Protein AF-T0NCM9-F1 (afdb_monomer_lite)

Foldseek 3Di:
DAKEKEKDKDFDPVAADDQQPDRGTDIKIKIKIAAAAPPDDDPDFDAPLVVQPPPSVVVLVVVVVVVDDSVVRRPHTQSYHYPHHHHDDPDDAAEAEAEDDFQDAQCNVVVVCVVVNVVRHIYMTIGPFQRHCWDQDPVRDIGGHGPVQPPPVDPVSVVVVVVVVVVVVVVVVD

Sequence (174 aa):
MRIGRMVKVLSDSNRKEVVSNSEEKRKIIISVFYPVDDNWNIDRQAFYIDLYNPQEQRFIDEWKNSGVDEGYIRSIETNIYTDAPMKKGNYSYPVVIYSPGFTCDRDSSIFTIKKLVEEGYIVITLGHIYETEFTVMPSGEIVEMSNELRDFNSPNMWRNLISIRKQDIIFFNG

Radius of gyration: 16.91 Å; chains: 1; bounding box: 48×31×44 Å

Secondary structure (DSSP, 8-state):
--EEEEEEEEEEEEEE--SS--SSEEEEEEEEEEEBPTT----S--BGGGGGTT-HHHHHHHHHHTT--HHHHHH-B--EEETPPBPPSS----EEEE-PPTB--TTTTHHHHHHHHHTT-EEEEEE-TTSBSEEE-TTS-EEEPPGGG--TT-HHHHHHHHHHHHHHHHGGG-

pLDDT: mean 93.12, std 6.04, range [54.81, 98.31]

Structure (mmCIF, N/CA/C/O backbone):
data_AF-T0NCM9-F1
#
_entry.id   AF-T0NCM9-F1
#
loop_
_atom_site.group_PDB
_atom_site.id
_atom_site.type_symbol
_atom_site.label_atom_id
_atom_site.label_alt_id
_atom_site.label_comp_id
_atom_site.label_asym_id
_atom_site.label_entity_id
_atom_site.label_seq_id
_atom_site.pdbx_PDB_ins_code
_atom_site.Cartn_x
_atom_site.Cartn_y
_atom_site.Cartn_z
_atom_site.occupancy
_atom_site.B_iso_or_equiv
_atom_site.auth_seq_id
_atom_site.auth_comp_id
_atom_site.auth_asym_id
_atom_site.auth_atom_id
_atom_site.pdbx_PDB_model_num
ATOM 1 N N . MET A 1 1 ? -13.641 -7.494 12.016 1.00 84.62 1 MET A N 1
ATOM 2 C CA . MET A 1 1 ? -13.527 -6.103 12.511 1.00 84.62 1 MET A CA 1
ATOM 3 C C . MET A 1 1 ? -13.379 -5.150 11.325 1.00 84.62 1 MET A C 1
ATOM 5 O O . MET A 1 1 ? -12.936 -5.608 10.276 1.00 84.62 1 MET A O 1
ATOM 9 N N . ARG A 1 2 ? -13.760 -3.869 11.448 1.00 94.00 2 ARG A N 1
ATOM 10 C CA . ARG A 1 2 ? -13.440 -2.841 10.437 1.00 94.00 2 ARG A CA 1
ATOM 11 C C . ARG A 1 2 ? -12.070 -2.248 10.746 1.00 94.00 2 ARG A C 1
ATOM 13 O O . ARG A 1 2 ? -11.788 -1.941 11.903 1.00 94.00 2 ARG A O 1
ATOM 20 N N . ILE A 1 3 ? -11.237 -2.097 9.724 1.00 96.81 3 ILE A N 1
ATOM 21 C CA . ILE A 1 3 ? -9.886 -1.546 9.856 1.00 96.81 3 ILE A CA 1
ATOM 22 C C . ILE A 1 3 ? -9.783 -0.279 9.021 1.00 96.81 3 ILE A C 1
ATOM 24 O O . ILE A 1 3 ? -10.272 -0.229 7.896 1.00 96.81 3 ILE A O 1
ATOM 28 N N . GLY A 1 4 ? -9.164 0.745 9.593 1.00 97.56 4 GLY A N 1
ATOM 29 C CA . GLY A 1 4 ? -8.857 1.989 8.918 1.00 97.56 4 GLY A CA 1
ATOM 30 C C . GLY A 1 4 ? -7.470 1.901 8.310 1.00 97.56 4 GLY A C 1
ATOM 31 O O . GLY A 1 4 ? -6.581 1.260 8.873 1.00 97.56 4 GLY A O 1
ATOM 32 N N . ARG A 1 5 ? -7.295 2.536 7.156 1.00 98.12 5 ARG A N 1
ATOM 33 C CA . ARG A 1 5 ? -6.005 2.686 6.484 1.00 98.12 5 ARG A CA 1
ATOM 34 C C . ARG A 1 5 ? -5.784 4.155 6.165 1.00 98.12 5 ARG A C 1
ATOM 36 O O . ARG A 1 5 ? -6.643 4.780 5.563 1.00 98.12 5 ARG A O 1
ATOM 43 N N . MET A 1 6 ? -4.615 4.688 6.480 1.00 97.31 6 MET A N 1
ATOM 44 C CA . MET A 1 6 ? -4.199 6.020 6.039 1.00 97.31 6 MET A CA 1
ATOM 45 C C . MET A 1 6 ? -2.908 5.900 5.245 1.00 97.31 6 MET A C 1
ATOM 47 O O . MET A 1 6 ? -1.966 5.270 5.716 1.00 97.31 6 MET A O 1
ATOM 51 N N . VAL A 1 7 ? -2.846 6.518 4.068 1.00 97.56 7 VAL A N 1
ATOM 52 C CA . VAL A 1 7 ? -1.627 6.542 3.249 1.00 97.56 7 VAL A CA 1
ATOM 53 C C . VAL A 1 7 ? -0.931 7.886 3.415 1.00 97.56 7 VAL A C 1
ATOM 55 O O . VAL A 1 7 ? -1.567 8.934 3.323 1.00 97.56 7 VAL A O 1
ATOM 58 N N . LYS A 1 8 ? 0.383 7.874 3.643 1.00 95.94 8 LYS A N 1
ATOM 59 C CA . LYS A 1 8 ? 1.203 9.092 3.686 1.00 95.94 8 LYS A CA 1
ATOM 60 C C . LYS A 1 8 ? 2.448 8.934 2.836 1.00 95.94 8 LYS A C 1
ATOM 62 O O . LYS A 1 8 ? 3.041 7.864 2.796 1.00 95.94 8 LYS A O 1
ATOM 67 N N . VAL A 1 9 ? 2.866 10.029 2.210 1.00 96.00 9 VAL A N 1
ATOM 68 C CA . VAL A 1 9 ? 4.181 10.142 1.576 1.00 96.00 9 VAL A CA 1
ATOM 69 C C . VAL A 1 9 ? 5.029 11.038 2.459 1.00 96.00 9 VAL A C 1
ATOM 71 O O . VAL A 1 9 ? 4.702 12.204 2.675 1.00 96.00 9 VAL A O 1
ATOM 74 N N . LEU A 1 10 ? 6.097 10.474 3.001 1.00 94.88 10 LEU A N 1
ATOM 75 C CA . LEU A 1 10 ? 7.081 11.179 3.804 1.00 94.88 10 LEU A CA 1
ATOM 76 C C . LEU A 1 10 ? 8.265 11.544 2.915 1.00 94.88 10 LEU A C 1
ATOM 78 O O . LEU A 1 10 ? 8.615 10.798 2.003 1.00 94.88 10 LEU A O 1
ATOM 82 N N . SER A 1 11 ? 8.869 12.699 3.171 1.00 93.50 11 SER A N 1
ATOM 83 C CA . SER A 1 11 ? 10.037 13.177 2.434 1.00 93.50 11 SER A CA 1
ATOM 84 C C . SER A 1 11 ? 11.219 13.267 3.388 1.00 93.50 11 SER A C 1
ATOM 86 O O . SER A 1 11 ? 11.176 14.026 4.358 1.00 93.50 11 SER A O 1
ATOM 88 N N . ASP A 1 12 ? 12.262 12.488 3.120 1.00 93.25 12 ASP A N 1
ATOM 89 C CA . ASP A 1 12 ? 13.527 12.565 3.838 1.00 93.25 12 ASP A CA 1
ATOM 90 C C . ASP A 1 12 ? 14.402 13.638 3.180 1.00 93.25 12 ASP A C 1
ATOM 92 O O . ASP A 1 12 ? 15.034 13.430 2.142 1.00 93.25 12 ASP A O 1
ATOM 96 N N . SER A 1 13 ? 14.424 14.827 3.784 1.00 91.12 13 SER A N 1
ATOM 97 C CA . SER A 1 13 ? 15.135 15.993 3.254 1.00 91.12 13 SER A CA 1
ATOM 98 C C . SER A 1 13 ? 16.661 15.833 3.246 1.00 91.12 13 SER A C 1
ATOM 100 O O . SER A 1 13 ? 17.342 16.542 2.491 1.00 91.12 13 SER A O 1
ATOM 102 N N . ASN A 1 14 ? 17.199 14.890 4.026 1.00 92.31 14 ASN A N 1
ATOM 103 C CA . ASN A 1 14 ? 18.633 14.646 4.163 1.00 92.31 14 ASN A CA 1
ATOM 104 C C . ASN A 1 14 ? 19.169 13.659 3.122 1.00 92.31 14 ASN A C 1
ATOM 106 O O . ASN A 1 14 ? 20.377 13.622 2.887 1.00 92.31 14 ASN A O 1
ATOM 110 N N . ARG A 1 15 ? 18.295 12.885 2.469 1.00 93.00 15 ARG A N 1
ATOM 111 C CA . ARG A 1 15 ? 18.684 11.903 1.450 1.00 93.00 15 ARG A CA 1
ATOM 112 C C . ARG A 1 15 ? 18.138 12.267 0.072 1.00 93.00 15 ARG A C 1
ATOM 114 O O . ARG A 1 15 ? 17.031 12.780 -0.076 1.00 93.00 15 ARG A O 1
ATOM 121 N N . LYS A 1 16 ? 18.941 11.999 -0.955 1.00 92.62 16 LYS A N 1
ATOM 122 C CA . LYS A 1 16 ? 18.483 12.007 -2.349 1.00 92.62 16 LYS A CA 1
ATOM 123 C C . LYS A 1 16 ? 17.837 10.667 -2.688 1.00 92.62 16 LYS A C 1
ATOM 125 O O . LYS A 1 16 ? 18.116 9.667 -2.023 1.00 92.62 16 LYS A O 1
ATOM 130 N N . GLU A 1 17 ? 17.000 10.656 -3.713 1.00 90.44 17 GLU A N 1
ATOM 131 C CA . GLU A 1 17 ? 16.590 9.414 -4.352 1.00 90.44 17 GLU A CA 1
ATOM 132 C C . GLU A 1 17 ? 17.803 8.752 -5.026 1.00 90.44 17 GLU A C 1
ATOM 134 O O . GLU A 1 17 ? 18.663 9.424 -5.590 1.00 90.44 17 GLU A O 1
ATOM 139 N N . VAL A 1 18 ? 17.911 7.432 -4.901 1.00 85.75 18 VAL A N 1
ATOM 140 C CA . VAL A 1 18 ? 19.099 6.665 -5.315 1.00 85.75 18 VAL A CA 1
ATOM 141 C C . VAL A 1 18 ? 18.769 5.529 -6.273 1.00 85.75 18 VAL A C 1
ATOM 143 O O . VAL A 1 18 ? 19.683 4.964 -6.864 1.00 85.75 18 VAL A O 1
ATOM 146 N N . VAL A 1 19 ? 17.489 5.186 -6.426 1.00 85.62 19 VAL A N 1
ATOM 147 C CA . VAL A 1 19 ? 17.035 4.126 -7.326 1.00 85.62 19 VAL A CA 1
ATOM 148 C C . VAL A 1 19 ? 16.690 4.691 -8.704 1.00 85.62 19 VAL A C 1
ATOM 150 O O . VAL A 1 19 ? 17.139 4.152 -9.707 1.00 85.62 19 VAL A O 1
ATOM 153 N N . SER A 1 20 ? 15.949 5.801 -8.780 1.00 79.69 20 SER A N 1
ATOM 154 C CA . SER A 1 20 ? 15.446 6.344 -10.055 1.00 79.69 20 SER A CA 1
ATOM 155 C C . SER A 1 20 ? 16.359 7.365 -10.748 1.00 79.69 20 SER A C 1
ATOM 157 O O . SER A 1 20 ? 15.906 8.069 -11.648 1.00 79.69 20 SER A O 1
ATOM 159 N N . ASN A 1 21 ? 17.631 7.478 -10.339 1.00 71.19 21 ASN A N 1
ATOM 160 C CA . ASN A 1 21 ? 18.587 8.483 -10.848 1.00 71.19 21 ASN A CA 1
ATOM 161 C C . ASN A 1 21 ? 18.026 9.926 -10.865 1.00 71.19 21 ASN A C 1
ATOM 163 O O . ASN A 1 21 ? 18.411 10.755 -11.689 1.00 71.19 21 ASN A O 1
ATOM 167 N N . SER A 1 22 ? 17.097 10.220 -9.954 1.00 78.56 22 SER A N 1
ATOM 168 C CA . SER A 1 22 ? 16.418 11.506 -9.835 1.00 78.56 22 SER A CA 1
ATOM 169 C C . SER A 1 22 ? 17.144 12.429 -8.853 1.00 78.56 22 SER A C 1
ATOM 171 O O . SER A 1 22 ? 17.674 11.986 -7.837 1.00 78.56 22 SER A O 1
ATOM 173 N N . GLU A 1 23 ? 17.111 13.738 -9.109 1.00 84.44 23 GLU A N 1
ATOM 174 C CA . GLU A 1 23 ? 17.592 14.760 -8.162 1.00 84.44 23 GLU A CA 1
ATOM 175 C C . GLU A 1 23 ? 16.592 15.041 -7.024 1.00 84.44 23 GLU A C 1
ATOM 177 O O . GLU A 1 23 ? 16.828 15.893 -6.161 1.00 84.44 23 GLU A O 1
ATOM 182 N N . GLU A 1 24 ? 15.462 14.332 -7.006 1.00 88.44 24 GLU A N 1
ATOM 183 C CA . GLU A 1 24 ? 14.472 14.432 -5.944 1.00 88.44 24 GLU A CA 1
ATOM 184 C C . GLU A 1 24 ? 15.001 13.964 -4.580 1.00 88.44 24 GLU A C 1
ATOM 186 O O . GLU A 1 24 ? 15.972 13.213 -4.443 1.00 88.44 24 GLU A O 1
ATOM 191 N N . LYS A 1 25 ? 14.314 14.414 -3.528 1.00 92.12 25 LYS A N 1
ATOM 192 C CA . LYS A 1 25 ? 14.495 13.884 -2.176 1.00 92.12 25 LYS A CA 1
ATOM 193 C C . LYS A 1 25 ? 13.895 12.490 -2.068 1.00 92.12 25 LYS A C 1
ATOM 195 O O . LYS A 1 25 ? 12.901 12.192 -2.729 1.00 92.12 25 LYS A O 1
ATOM 200 N N . ARG A 1 26 ? 14.476 11.661 -1.199 1.00 93.38 26 ARG A N 1
ATOM 201 C CA . ARG A 1 26 ? 13.974 10.309 -0.943 1.00 93.38 26 ARG A CA 1
ATOM 202 C C . ARG A 1 26 ? 12.550 10.397 -0.394 1.00 93.38 26 ARG A C 1
ATOM 204 O O . ARG A 1 26 ? 12.321 10.954 0.679 1.00 93.38 26 ARG A O 1
ATOM 211 N N . LYS A 1 27 ? 11.600 9.834 -1.135 1.00 93.50 27 LYS A N 1
ATOM 212 C CA . LYS A 1 27 ? 10.202 9.707 -0.717 1.00 93.50 27 LYS A CA 1
ATOM 213 C C . LYS A 1 27 ? 9.997 8.316 -0.116 1.00 93.50 27 LYS A C 1
ATOM 215 O O . LYS A 1 27 ? 10.442 7.323 -0.682 1.00 93.50 27 LYS A O 1
ATOM 220 N N . ILE A 1 28 ? 9.317 8.245 1.022 1.00 94.00 28 ILE A N 1
ATOM 221 C CA . ILE A 1 28 ? 8.919 6.995 1.674 1.00 94.00 28 ILE A CA 1
ATOM 222 C C . ILE A 1 28 ? 7.401 7.013 1.771 1.00 94.00 28 ILE A C 1
ATOM 224 O O . ILE A 1 28 ? 6.828 7.810 2.515 1.00 94.00 28 ILE A O 1
ATOM 228 N N . ILE A 1 29 ? 6.739 6.156 1.002 1.00 95.88 29 ILE A N 1
ATOM 229 C CA . ILE A 1 29 ? 5.294 5.980 1.117 1.00 95.88 29 ILE A CA 1
ATOM 230 C C . ILE A 1 29 ? 4.999 4.954 2.208 1.00 95.88 29 ILE A C 1
ATOM 232 O O . ILE A 1 29 ? 5.676 3.935 2.308 1.00 95.88 29 ILE A O 1
ATOM 236 N N . ILE A 1 30 ? 3.989 5.216 3.029 1.00 97.31 30 ILE A N 1
ATOM 237 C CA . ILE A 1 30 ? 3.530 4.296 4.067 1.00 97.31 30 ILE A CA 1
ATOM 238 C C . ILE A 1 30 ? 2.021 4.132 4.045 1.00 97.31 30 ILE A C 1
ATOM 240 O O . ILE A 1 30 ? 1.302 5.066 3.679 1.00 97.31 30 ILE A O 1
ATOM 244 N N . SER A 1 31 ? 1.551 2.983 4.524 1.00 98.00 31 SER A N 1
ATOM 245 C CA . SER A 1 31 ? 0.171 2.819 4.980 1.00 98.00 31 SER A CA 1
ATOM 246 C C . SER A 1 31 ? 0.156 2.565 6.486 1.00 98.00 31 SER A C 1
ATOM 248 O O . SER A 1 31 ? 0.882 1.714 6.991 1.00 98.00 31 SER A O 1
ATOM 250 N N . VAL A 1 32 ? -0.677 3.301 7.215 1.00 97.81 32 VAL A N 1
ATOM 251 C CA . VAL A 1 32 ? -0.932 3.097 8.644 1.00 97.81 32 VAL A CA 1
ATOM 252 C C . VAL A 1 32 ? -2.278 2.408 8.792 1.00 97.81 32 VAL A C 1
ATOM 254 O O . VAL A 1 32 ? -3.292 2.953 8.358 1.00 97.81 32 VAL A O 1
ATOM 257 N N . PHE A 1 33 ? -2.291 1.239 9.422 1.00 98.31 33 PHE A N 1
ATOM 258 C CA . PHE A 1 33 ? -3.484 0.447 9.692 1.00 98.31 33 PHE A CA 1
ATOM 259 C C . PHE A 1 33 ? -3.845 0.491 11.172 1.00 98.31 33 PHE A C 1
ATOM 261 O O . PHE A 1 33 ? -2.983 0.308 12.035 1.00 98.31 33 PHE A O 1
ATOM 268 N N . TYR A 1 34 ? -5.121 0.742 11.459 1.00 97.38 34 TYR A N 1
ATOM 269 C CA . TYR A 1 34 ? -5.601 1.034 12.809 1.00 97.38 34 TYR A CA 1
ATOM 270 C C . TYR A 1 34 ? -7.064 0.604 13.018 1.00 97.38 34 TYR A C 1
ATOM 272 O O . TYR A 1 34 ? -7.814 0.454 12.049 1.00 97.38 34 TYR A O 1
ATOM 280 N N . PRO A 1 35 ? -7.509 0.415 14.274 1.00 95.81 35 PRO A N 1
ATOM 281 C CA . PRO A 1 35 ? -8.915 0.162 14.575 1.00 95.81 35 PRO A CA 1
ATOM 282 C C . PRO A 1 35 ? -9.783 1.397 14.288 1.00 95.81 35 PRO A C 1
ATOM 284 O O . PRO A 1 35 ? -9.440 2.526 14.655 1.00 95.81 35 PRO A O 1
ATOM 287 N N . VAL A 1 36 ? -10.925 1.174 13.640 1.00 95.62 36 VAL A N 1
ATOM 288 C CA . VAL A 1 36 ? -11.906 2.218 13.291 1.00 95.62 36 VAL A CA 1
ATOM 289 C C . VAL A 1 36 ? -12.799 2.548 14.488 1.00 95.62 36 VAL A C 1
ATOM 291 O O . VAL A 1 36 ? -13.005 1.705 15.357 1.00 95.62 36 VAL A O 1
ATOM 294 N N . ASP A 1 37 ? -13.331 3.770 14.534 1.00 94.00 37 ASP A N 1
ATOM 295 C CA . ASP A 1 37 ? -14.383 4.169 15.475 1.00 94.00 37 ASP A CA 1
ATOM 296 C C . ASP A 1 37 ? -15.600 3.235 15.366 1.00 94.00 37 ASP A C 1
ATOM 298 O O . ASP A 1 37 ? -16.174 3.065 14.289 1.00 94.00 37 ASP A O 1
ATOM 302 N N . ASP A 1 38 ? -16.008 2.644 16.491 1.00 89.69 38 ASP A N 1
ATOM 303 C CA . ASP A 1 38 ? -17.117 1.685 16.552 1.00 89.69 38 ASP A CA 1
ATOM 304 C C . ASP A 1 38 ? -18.459 2.316 16.124 1.00 89.69 38 ASP A C 1
ATOM 306 O O . ASP A 1 38 ? -19.361 1.604 15.686 1.00 89.69 38 ASP A O 1
ATOM 310 N N . ASN A 1 39 ? -18.588 3.648 16.211 1.00 91.75 39 ASN A N 1
ATOM 311 C CA . ASN A 1 39 ? -19.785 4.389 15.797 1.00 91.75 39 ASN A CA 1
ATOM 312 C C . ASN A 1 39 ? -19.755 4.813 14.324 1.00 91.75 39 ASN A C 1
ATOM 314 O O . ASN A 1 39 ? -20.705 5.430 13.836 1.00 91.75 39 ASN A O 1
ATOM 318 N N . TRP A 1 40 ? -18.659 4.544 13.613 1.00 93.94 40 TRP A N 1
ATOM 319 C CA . TRP A 1 40 ? -18.567 4.885 12.205 1.00 93.94 40 TRP A CA 1
ATOM 320 C C . TRP A 1 40 ? -19.429 3.942 11.371 1.00 93.94 40 TRP A C 1
ATOM 322 O O . TRP A 1 40 ? -19.203 2.729 11.318 1.00 93.94 40 TRP A O 1
ATOM 332 N N . ASN A 1 41 ? -20.411 4.527 10.692 1.00 88.69 41 ASN A N 1
ATOM 333 C CA . ASN A 1 41 ? -21.262 3.829 9.746 1.00 88.69 41 ASN A CA 1
ATOM 334 C C . ASN A 1 41 ? -20.680 3.943 8.338 1.00 88.69 41 ASN A C 1
ATOM 336 O O . ASN A 1 41 ? -20.323 5.030 7.889 1.00 88.69 41 ASN A O 1
ATOM 340 N N . ILE A 1 42 ? -20.627 2.807 7.651 1.00 90.44 42 ILE A N 1
ATOM 341 C CA . ILE A 1 42 ? -20.262 2.698 6.244 1.00 90.44 42 ILE A CA 1
ATOM 342 C C . ILE A 1 42 ? -21.312 1.833 5.556 1.00 90.44 42 ILE A C 1
ATOM 344 O O . ILE A 1 42 ? -21.751 0.823 6.109 1.00 90.44 42 ILE A O 1
ATOM 348 N N . ASP A 1 43 ? -21.732 2.262 4.376 1.00 88.25 43 ASP A N 1
ATOM 349 C CA . ASP A 1 43 ? -22.806 1.670 3.579 1.00 88.25 43 ASP A CA 1
ATOM 350 C C . ASP A 1 43 ? -22.290 0.857 2.382 1.00 88.25 43 ASP A C 1
ATOM 352 O O . ASP A 1 43 ? -23.083 0.274 1.644 1.00 88.25 43 ASP A O 1
ATOM 356 N N . ARG A 1 44 ? -20.965 0.759 2.216 1.00 94.44 44 ARG A N 1
ATOM 357 C CA . ARG A 1 44 ? -20.323 -0.066 1.188 1.00 94.44 44 ARG A CA 1
ATOM 358 C C . ARG A 1 44 ? -19.369 -1.096 1.776 1.00 94.44 44 ARG A C 1
ATOM 360 O O . ARG A 1 44 ? -18.686 -0.831 2.763 1.00 94.44 44 ARG A O 1
ATOM 367 N N . GLN A 1 45 ? -19.267 -2.236 1.099 1.00 96.12 45 GLN A N 1
ATOM 368 C CA . GLN A 1 45 ? -18.206 -3.214 1.323 1.00 96.12 45 GLN A CA 1
ATOM 369 C C . GLN A 1 45 ? -16.875 -2.679 0.767 1.00 96.12 45 GLN A C 1
ATOM 371 O O . GLN A 1 45 ? -16.848 -2.062 -0.301 1.00 96.12 45 GLN A O 1
ATOM 376 N N . ALA A 1 46 ? -15.782 -2.909 1.499 1.00 97.25 46 ALA A N 1
ATOM 377 C CA . ALA A 1 46 ? -14.425 -2.631 1.030 1.00 97.25 46 ALA A CA 1
ATOM 378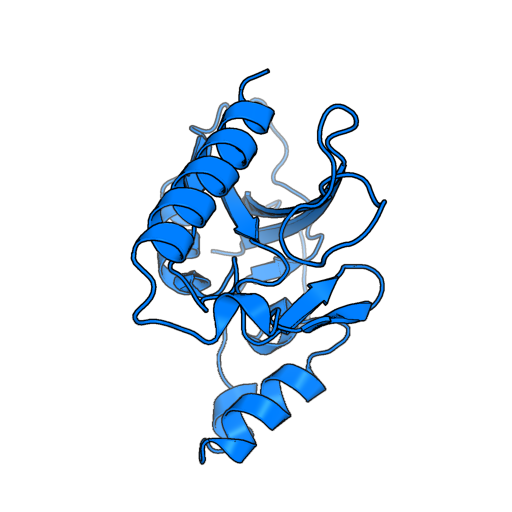 C C . ALA A 1 46 ? -13.785 -3.867 0.389 1.00 97.25 46 ALA A C 1
ATOM 380 O O . ALA A 1 46 ? -13.815 -4.968 0.964 1.00 97.25 46 ALA A O 1
ATOM 381 N N . PHE A 1 47 ? -13.156 -3.650 -0.762 1.00 98.06 47 PHE A N 1
ATOM 382 C CA . PHE A 1 47 ? -12.525 -4.681 -1.582 1.00 98.06 47 PHE A CA 1
ATOM 383 C C . PHE A 1 47 ? -11.011 -4.479 -1.673 1.00 98.06 47 PHE A C 1
ATOM 385 O O . PHE A 1 47 ? -10.484 -3.419 -1.346 1.00 98.06 47 PHE A O 1
ATOM 392 N N . TYR A 1 48 ? -10.286 -5.507 -2.105 1.00 98.06 48 TYR A N 1
ATOM 393 C CA . TYR A 1 48 ? -8.828 -5.468 -2.233 1.00 98.06 48 TYR A CA 1
ATOM 394 C C . TYR A 1 48 ? -8.377 -4.404 -3.234 1.00 98.06 48 TYR A C 1
ATOM 396 O O . TYR A 1 48 ? -7.391 -3.711 -2.997 1.00 98.06 48 TYR A O 1
ATOM 404 N N . ILE A 1 49 ? -9.140 -4.226 -4.315 1.00 98.00 49 ILE A N 1
ATOM 405 C CA . ILE A 1 49 ? -8.864 -3.211 -5.334 1.00 98.00 49 ILE A CA 1
ATOM 406 C C . ILE A 1 49 ? -8.845 -1.790 -4.750 1.00 98.00 49 ILE A C 1
ATOM 408 O O . ILE A 1 49 ? -8.039 -0.979 -5.190 1.00 98.00 49 ILE A O 1
ATOM 412 N N . ASP A 1 50 ? -9.621 -1.516 -3.693 1.00 97.38 50 ASP A N 1
ATOM 413 C CA . ASP A 1 50 ? -9.693 -0.196 -3.050 1.00 97.38 50 ASP A CA 1
ATOM 414 C C . ASP A 1 50 ? -8.342 0.239 -2.446 1.00 97.38 50 ASP A C 1
ATOM 416 O O . ASP A 1 50 ? -8.099 1.429 -2.239 1.00 97.38 50 ASP A O 1
ATOM 420 N N . LEU A 1 51 ? -7.429 -0.707 -2.175 1.00 97.12 51 LEU A N 1
ATOM 421 C CA . LEU A 1 51 ? -6.074 -0.409 -1.690 1.00 97.12 51 LEU A CA 1
ATOM 422 C C . LEU A 1 51 ? -5.246 0.383 -2.718 1.00 97.12 51 LEU A C 1
ATOM 424 O O . LEU A 1 51 ? -4.307 1.088 -2.324 1.00 97.12 51 LEU A O 1
ATOM 428 N N . TYR A 1 52 ? -5.627 0.294 -3.996 1.00 97.31 52 TYR A N 1
ATOM 429 C CA . TYR A 1 52 ? -4.965 0.899 -5.150 1.00 97.31 52 TYR A CA 1
ATOM 430 C C . TYR A 1 52 ? -5.687 2.139 -5.692 1.00 97.31 52 TYR A C 1
ATOM 432 O O . TYR A 1 52 ? -5.270 2.661 -6.722 1.00 97.31 52 TYR A O 1
ATOM 440 N N . ASN A 1 53 ? -6.725 2.648 -5.017 1.00 96.38 53 ASN A N 1
ATOM 441 C CA . ASN A 1 53 ? -7.361 3.920 -5.375 1.00 96.38 53 ASN A CA 1
ATOM 442 C C . ASN A 1 53 ? -6.322 5.063 -5.456 1.00 96.38 53 ASN A C 1
ATOM 444 O O . ASN A 1 53 ? -5.490 5.174 -4.547 1.00 96.38 53 ASN A O 1
ATOM 448 N N . PRO A 1 54 ? -6.357 5.934 -6.487 1.00 97.31 54 PRO A N 1
ATOM 449 C CA . PRO A 1 54 ? -7.373 6.055 -7.550 1.00 97.31 54 PRO A CA 1
ATOM 450 C C . PRO A 1 54 ? -7.032 5.315 -8.863 1.00 97.31 54 PRO A C 1
ATOM 452 O O . PRO A 1 54 ? -7.468 5.722 -9.938 1.00 97.31 54 PRO A O 1
ATOM 455 N N . GLN A 1 55 ? -6.181 4.287 -8.806 1.00 98.06 55 GLN A N 1
ATOM 456 C CA . GLN A 1 55 ? -5.686 3.520 -9.958 1.00 98.06 55 GLN A CA 1
ATOM 457 C C . GLN A 1 55 ? -6.072 2.035 -9.872 1.00 98.06 55 GLN A C 1
ATOM 459 O O . GLN A 1 55 ? -5.309 1.149 -10.262 1.00 98.06 55 GLN A O 1
ATOM 464 N N . GLU A 1 56 ? -7.273 1.732 -9.381 1.00 98.00 56 GLU A N 1
ATOM 465 C CA . GLU A 1 56 ? -7.773 0.362 -9.223 1.00 98.00 56 GLU A CA 1
ATOM 466 C C . GLU A 1 56 ? -7.742 -0.410 -10.543 1.00 98.00 56 GLU A C 1
ATOM 468 O O . GLU A 1 56 ? -7.409 -1.595 -10.564 1.00 98.00 56 GLU A O 1
ATOM 473 N N . GLN A 1 57 ? -8.036 0.267 -11.659 1.00 98.00 57 GLN A N 1
ATOM 474 C CA . GLN A 1 57 ? -8.028 -0.362 -12.975 1.00 98.00 57 GLN A CA 1
ATOM 475 C C . GLN A 1 57 ? -6.632 -0.855 -13.369 1.00 98.00 57 GLN A C 1
ATOM 477 O O . GLN A 1 57 ? -6.530 -1.937 -13.935 1.00 98.00 57 GLN A O 1
ATOM 482 N N . ARG A 1 58 ? -5.555 -0.147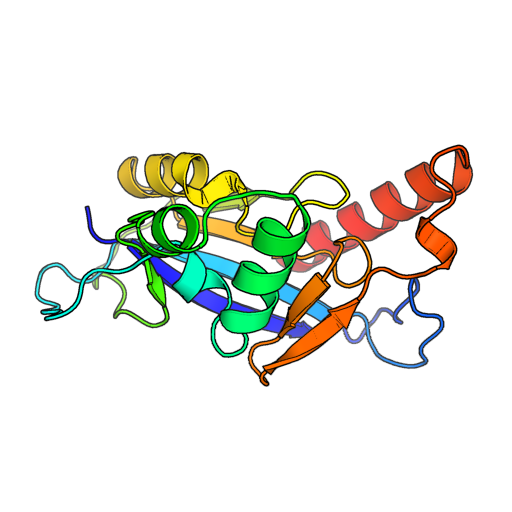 -12.990 1.00 96.94 58 ARG A N 1
ATOM 483 C CA . ARG A 1 58 ? -4.186 -0.628 -13.234 1.00 96.94 58 ARG A CA 1
ATOM 484 C C . ARG A 1 58 ? -3.924 -1.949 -12.511 1.00 96.94 58 ARG A C 1
ATOM 486 O O . ARG A 1 58 ? -3.362 -2.858 -13.110 1.00 96.94 58 ARG A O 1
ATOM 493 N N . PHE A 1 59 ? -4.349 -2.070 -11.252 1.00 96.56 59 PHE A N 1
ATOM 494 C CA . PHE A 1 59 ? -4.224 -3.323 -10.499 1.00 96.56 59 PHE A CA 1
ATOM 495 C C . PHE A 1 59 ? -5.035 -4.454 -11.139 1.00 96.56 59 PHE A C 1
ATOM 497 O O . PHE A 1 59 ? -4.549 -5.577 -11.257 1.00 96.56 59 PHE A O 1
ATOM 504 N N . ILE A 1 60 ? -6.261 -4.160 -11.574 1.00 98.06 60 ILE A N 1
ATOM 505 C CA . ILE A 1 60 ? -7.118 -5.137 -12.250 1.00 98.06 60 ILE A CA 1
ATOM 506 C C . ILE A 1 60 ? -6.470 -5.621 -13.548 1.00 98.06 60 ILE A C 1
ATOM 508 O O . ILE A 1 60 ? -6.404 -6.828 -13.777 1.00 98.06 60 ILE A O 1
ATOM 512 N N . ASP A 1 61 ? -5.964 -4.702 -14.369 1.00 97.56 61 ASP A N 1
ATOM 513 C CA . ASP A 1 61 ? -5.332 -5.024 -15.646 1.00 97.56 61 ASP A CA 1
ATOM 514 C C . ASP A 1 61 ? -4.066 -5.869 -15.452 1.00 97.56 61 ASP A C 1
ATOM 516 O O . ASP A 1 61 ? -3.869 -6.834 -16.187 1.00 97.56 61 ASP A O 1
ATOM 520 N N . GLU A 1 62 ? -3.249 -5.578 -14.434 1.00 94.88 62 GLU A N 1
ATOM 521 C CA . GLU A 1 62 ? -2.040 -6.348 -14.106 1.00 94.88 62 GLU A CA 1
ATOM 522 C C . GLU A 1 62 ? -2.347 -7.840 -13.877 1.00 94.88 62 GLU A C 1
ATOM 524 O O . GLU A 1 62 ? -1.767 -8.735 -14.503 1.00 94.88 62 GLU A O 1
ATOM 529 N N . TRP A 1 63 ? -3.326 -8.129 -13.017 1.00 95.44 63 TRP A N 1
ATOM 530 C CA . TRP A 1 63 ? -3.706 -9.506 -12.696 1.00 95.44 63 TRP A CA 1
ATOM 531 C C . TRP A 1 63 ? -4.488 -10.181 -13.820 1.00 95.44 63 TRP A C 1
ATOM 533 O O . TRP A 1 63 ? -4.304 -11.374 -14.073 1.00 95.44 63 TRP A O 1
ATOM 543 N N . LYS A 1 64 ? -5.312 -9.421 -14.544 1.00 97.62 64 LYS A N 1
ATOM 544 C CA . LYS A 1 64 ? -6.027 -9.911 -15.724 1.00 97.62 64 LYS A CA 1
ATOM 545 C C . LYS A 1 64 ? -5.067 -10.328 -16.834 1.00 97.62 64 LYS A C 1
ATOM 547 O O . LYS A 1 64 ? -5.234 -11.399 -17.414 1.00 97.62 64 LYS A O 1
ATOM 552 N N . ASN A 1 65 ? -4.028 -9.534 -17.089 1.00 96.25 65 ASN A N 1
ATOM 553 C CA . ASN A 1 65 ? -2.973 -9.866 -18.050 1.00 96.25 65 ASN A CA 1
ATOM 554 C C . ASN A 1 65 ? -2.175 -11.109 -17.624 1.00 96.25 65 ASN A C 1
ATOM 556 O O . ASN A 1 65 ? -1.671 -11.837 -18.477 1.00 96.25 65 ASN A O 1
ATOM 560 N N . SER A 1 66 ? -2.136 -11.398 -16.321 1.00 94.56 66 SER A N 1
ATOM 561 C CA . SER A 1 66 ? -1.567 -12.626 -15.751 1.00 94.56 66 SER A CA 1
ATOM 562 C C . SER A 1 66 ? -2.529 -13.829 -15.775 1.00 94.56 66 SER A C 1
ATOM 564 O O . SER A 1 66 ? -2.201 -14.893 -15.252 1.00 94.56 66 SER A O 1
ATOM 566 N N . GLY A 1 67 ? -3.712 -13.690 -16.386 1.00 97.12 67 GLY A N 1
ATOM 567 C CA . GLY A 1 67 ? -4.688 -14.769 -16.573 1.00 97.12 67 GLY A CA 1
ATOM 568 C C . GLY A 1 67 ? -5.691 -14.948 -15.431 1.00 97.12 67 GLY A C 1
ATOM 569 O O . GLY A 1 67 ? -6.408 -15.948 -15.411 1.00 97.12 67 GLY A O 1
ATOM 570 N N . VAL A 1 68 ? -5.758 -14.011 -14.480 1.00 97.75 68 VAL A N 1
ATOM 571 C CA . VAL A 1 68 ? -6.743 -14.051 -13.391 1.00 97.75 68 VAL A CA 1
ATOM 572 C C . VAL A 1 68 ? -8.081 -13.479 -13.868 1.00 97.75 68 VAL A C 1
ATOM 574 O O . VAL A 1 68 ? -8.128 -12.466 -14.564 1.00 97.75 68 VAL A O 1
ATOM 577 N N . ASP A 1 69 ? -9.185 -14.120 -13.481 1.00 98.12 69 ASP A N 1
ATOM 578 C CA . ASP A 1 69 ? -10.532 -13.639 -13.791 1.00 98.12 69 ASP A CA 1
ATOM 579 C C . ASP A 1 69 ? -10.815 -12.268 -13.148 1.00 98.12 69 ASP A C 1
ATOM 581 O O . ASP A 1 69 ? -10.592 -12.058 -11.953 1.00 98.12 69 ASP A O 1
ATOM 585 N N . GLU A 1 70 ? -11.350 -11.335 -13.937 1.00 97.81 70 GLU A N 1
ATOM 586 C CA . GLU A 1 70 ? -11.652 -9.975 -13.477 1.00 97.81 70 GLU A CA 1
ATOM 587 C C . GLU A 1 70 ? -12.742 -9.952 -12.396 1.00 97.81 70 GLU A C 1
ATOM 589 O O . GLU A 1 70 ? -12.648 -9.180 -11.438 1.00 97.81 70 GLU A O 1
ATOM 594 N N . GLY A 1 71 ? -13.754 -10.817 -12.515 1.00 98.12 71 GLY A N 1
ATOM 595 C CA . GLY A 1 71 ? -14.800 -10.960 -11.505 1.00 98.12 71 GLY A CA 1
ATOM 596 C C . GLY A 1 71 ? -14.223 -11.406 -10.163 1.00 98.12 71 GLY A C 1
ATOM 597 O O . GLY A 1 71 ? -14.547 -10.821 -9.129 1.00 98.12 71 GLY A O 1
ATOM 598 N N . TYR A 1 72 ? -13.301 -12.372 -10.186 1.00 98.06 72 TYR A N 1
ATOM 599 C CA . TYR A 1 72 ? -12.577 -12.811 -8.998 1.00 98.06 72 TYR A CA 1
ATOM 600 C C . TYR A 1 72 ? -11.763 -11.675 -8.371 1.00 98.06 72 TYR A C 1
ATOM 602 O O . TYR A 1 72 ? -11.940 -11.416 -7.180 1.00 98.06 72 TYR A O 1
ATOM 610 N N . ILE A 1 73 ? -10.953 -10.943 -9.150 1.00 97.81 73 ILE A N 1
ATOM 611 C CA . ILE A 1 73 ? -10.148 -9.807 -8.651 1.00 97.81 73 ILE A CA 1
ATOM 612 C C . ILE A 1 73 ? -11.031 -8.785 -7.919 1.00 97.81 73 ILE A C 1
ATOM 614 O O . ILE A 1 73 ? -10.695 -8.334 -6.822 1.00 97.81 73 ILE A O 1
ATOM 618 N N . ARG A 1 74 ? -12.186 -8.445 -8.503 1.00 98.19 74 ARG A N 1
ATOM 619 C CA . ARG A 1 74 ? -13.132 -7.467 -7.942 1.00 98.19 74 ARG A CA 1
ATOM 620 C C . ARG A 1 74 ? -13.897 -7.984 -6.719 1.00 98.19 74 ARG A C 1
ATOM 622 O O . ARG A 1 74 ? -14.431 -7.176 -5.968 1.00 98.19 74 ARG A O 1
ATOM 629 N N . SER A 1 75 ? -13.950 -9.298 -6.505 1.00 98.00 75 SER A N 1
ATOM 630 C CA . SER A 1 75 ? -14.736 -9.919 -5.428 1.00 98.00 75 SER A CA 1
ATOM 631 C C . SER A 1 75 ? -14.015 -10.023 -4.081 1.00 98.00 75 SER A C 1
ATOM 633 O O . SER A 1 75 ? -14.645 -10.343 -3.075 1.00 98.00 75 SER A O 1
ATOM 635 N N . ILE A 1 76 ? -12.700 -9.777 -4.033 1.00 97.88 76 ILE A N 1
ATOM 636 C CA . ILE A 1 76 ? -11.896 -10.020 -2.828 1.00 97.88 76 ILE A CA 1
ATOM 637 C C . ILE A 1 76 ? -12.210 -8.966 -1.762 1.00 97.88 76 ILE A C 1
ATOM 639 O O . ILE A 1 76 ? -11.766 -7.824 -1.849 1.00 97.88 76 ILE A O 1
ATOM 643 N N . GLU A 1 77 ? -12.938 -9.352 -0.721 1.00 97.44 77 GLU A N 1
ATOM 644 C CA . GLU A 1 77 ? -13.276 -8.479 0.405 1.00 97.44 77 GLU A CA 1
ATOM 645 C C . GLU A 1 77 ? -12.122 -8.338 1.411 1.00 97.44 77 GLU A C 1
ATOM 647 O O . GLU A 1 77 ? -11.463 -9.312 1.779 1.00 97.44 77 GLU A O 1
ATOM 652 N N . THR A 1 78 ? -11.911 -7.127 1.937 1.00 96.31 78 THR A N 1
ATOM 653 C CA . THR A 1 78 ? -10.858 -6.859 2.941 1.00 96.31 78 THR A CA 1
ATOM 654 C C . THR A 1 78 ? -11.411 -6.367 4.277 1.00 96.31 78 THR A C 1
ATOM 656 O O . THR A 1 78 ? -10.894 -6.742 5.338 1.00 96.31 78 THR A O 1
ATOM 659 N N . ASN A 1 79 ? -12.501 -5.589 4.248 1.00 95.88 79 ASN A N 1
ATOM 660 C CA . ASN A 1 79 ? -12.987 -4.774 5.373 1.00 95.88 79 ASN A CA 1
ATOM 661 C C . ASN A 1 79 ? -11.982 -3.709 5.846 1.00 95.88 79 ASN A C 1
ATOM 663 O O . ASN A 1 79 ? -11.937 -3.368 7.033 1.00 95.88 79 ASN A O 1
ATOM 667 N N . ILE A 1 80 ? -11.183 -3.196 4.911 1.00 97.50 80 ILE A N 1
ATOM 668 C CA . ILE A 1 80 ? -10.221 -2.124 5.148 1.00 97.50 80 ILE A CA 1
ATOM 669 C C . ILE A 1 80 ? -10.660 -0.877 4.405 1.00 97.50 80 ILE A C 1
ATOM 671 O O . ILE A 1 80 ? -10.827 -0.887 3.191 1.00 97.50 80 ILE A O 1
ATOM 675 N N . TYR A 1 81 ? -10.821 0.202 5.152 1.00 97.50 81 TYR A N 1
ATOM 676 C CA . TYR A 1 81 ? -11.420 1.430 4.675 1.00 97.50 81 TYR A CA 1
ATOM 677 C C . TYR A 1 81 ? -10.395 2.553 4.765 1.00 97.50 81 TYR A C 1
ATOM 679 O O . TYR A 1 81 ? -9.948 2.921 5.856 1.00 97.50 81 TYR A O 1
ATOM 687 N N . THR A 1 82 ? -9.998 3.081 3.608 1.00 96.19 82 THR A N 1
ATOM 688 C CA . THR A 1 82 ? -9.083 4.219 3.560 1.00 96.19 82 THR A CA 1
ATOM 689 C C . THR A 1 82 ? -9.752 5.469 4.134 1.00 96.19 82 THR A C 1
ATOM 691 O O . THR A 1 82 ? -10.922 5.729 3.864 1.00 96.19 82 THR A O 1
ATOM 694 N N . ASP A 1 83 ? -9.016 6.188 4.980 1.00 95.31 83 ASP A N 1
ATOM 695 C CA . ASP A 1 83 ? -9.418 7.419 5.669 1.00 95.31 83 ASP A CA 1
ATOM 696 C C . ASP A 1 83 ? -10.653 7.291 6.581 1.00 95.31 83 ASP A C 1
ATOM 698 O O . ASP A 1 83 ? -11.260 8.286 6.983 1.00 95.31 83 ASP A O 1
ATOM 702 N N . ALA A 1 84 ? -11.000 6.063 6.987 1.00 96.69 84 ALA A N 1
ATOM 703 C CA . ALA A 1 84 ? -11.994 5.840 8.031 1.00 96.69 84 ALA A CA 1
ATOM 704 C C . ALA A 1 84 ? -11.530 6.457 9.367 1.00 96.69 84 ALA A C 1
ATOM 706 O O . ALA A 1 84 ? -10.3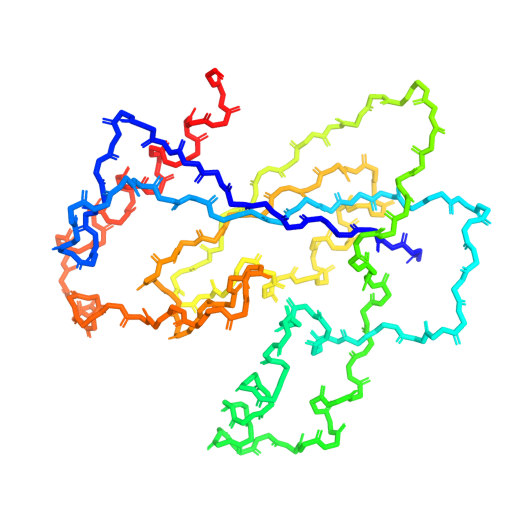35 6.408 9.689 1.00 96.69 84 ALA A O 1
ATOM 707 N N . PRO A 1 85 ? -12.445 7.017 10.179 1.00 95.44 85 PRO A N 1
ATOM 708 C CA . PRO A 1 85 ? -12.088 7.650 11.440 1.00 95.44 85 PRO A CA 1
ATOM 709 C C . PRO A 1 85 ? -11.506 6.622 12.410 1.00 95.44 85 PRO A C 1
ATOM 711 O O . PRO A 1 85 ? -12.102 5.581 12.683 1.00 95.44 85 PRO A O 1
ATOM 714 N N . MET A 1 86 ? -10.327 6.922 12.947 1.00 93.69 86 MET A N 1
ATOM 715 C CA . MET A 1 86 ? -9.683 6.086 13.955 1.00 93.69 86 MET A CA 1
ATOM 716 C C . MET A 1 86 ? -10.492 6.080 15.256 1.00 93.69 86 MET A C 1
ATOM 718 O O . MET A 1 86 ? -11.041 7.108 15.664 1.00 93.69 86 MET A O 1
ATOM 722 N N . LYS A 1 87 ? -10.515 4.932 15.939 1.00 91.75 87 LYS A N 1
ATOM 723 C CA . LYS A 1 87 ? -11.123 4.792 17.262 1.00 91.75 87 LYS A CA 1
ATOM 724 C C . LYS A 1 87 ? -10.523 5.794 18.250 1.00 91.75 87 LYS A C 1
ATOM 726 O O . LYS A 1 87 ? -9.315 5.803 18.485 1.00 91.75 87 LYS A O 1
ATOM 731 N N . LYS A 1 88 ? -11.376 6.634 18.841 1.00 84.19 88 LYS A N 1
ATOM 732 C CA . LYS A 1 88 ? -10.979 7.659 19.818 1.00 84.19 88 LYS A CA 1
ATOM 733 C C . LYS A 1 88 ? -10.839 7.061 21.220 1.00 84.19 88 LYS A C 1
ATOM 735 O O . LYS A 1 88 ? -11.647 6.231 21.625 1.00 84.19 88 LYS A O 1
ATOM 740 N N . GLY A 1 89 ? -9.846 7.527 21.977 1.00 78.62 89 GLY A N 1
ATOM 741 C CA . GLY A 1 89 ? -9.630 7.180 23.385 1.00 78.62 89 GLY A CA 1
ATOM 742 C C . GLY A 1 89 ? -8.152 7.235 23.778 1.00 78.62 89 GLY A C 1
ATOM 743 O O . GLY A 1 89 ? -7.284 7.327 22.913 1.00 78.62 89 GLY A O 1
ATOM 744 N N . ASN A 1 90 ? -7.861 7.158 25.079 1.00 71.00 90 ASN A N 1
ATOM 745 C CA . ASN A 1 90 ? -6.491 7.099 25.606 1.00 71.00 90 ASN A CA 1
ATOM 746 C C . ASN A 1 90 ? -5.935 5.669 25.511 1.00 71.00 90 ASN A C 1
ATOM 748 O O . ASN A 1 90 ? -5.666 5.026 26.525 1.00 71.00 90 ASN A O 1
ATOM 752 N N . TYR A 1 91 ? -5.820 5.153 24.290 1.00 79.38 91 TYR A N 1
ATOM 753 C CA . TYR A 1 91 ? -5.247 3.838 24.024 1.00 79.38 91 TYR A CA 1
ATOM 754 C C . TYR A 1 91 ? -3.784 3.986 23.604 1.00 79.38 91 TYR A C 1
ATOM 756 O O . TYR A 1 91 ? -3.477 4.722 22.667 1.00 79.38 91 TYR A O 1
ATOM 764 N N . SER A 1 92 ? -2.894 3.254 24.269 1.00 86.25 92 SER A N 1
ATOM 765 C CA . SER A 1 92 ? -1.528 3.044 23.791 1.00 86.25 92 SER A CA 1
ATOM 766 C C . SER A 1 92 ? -1.494 1.737 23.012 1.00 86.25 92 SER A C 1
ATOM 768 O O . SER A 1 92 ? -1.727 0.676 23.588 1.00 86.25 92 SER A O 1
ATOM 770 N N . TYR A 1 93 ? -1.211 1.814 21.714 1.00 90.38 93 TYR A N 1
ATOM 771 C CA . TYR A 1 93 ? -1.076 0.637 20.861 1.00 90.38 93 TYR A CA 1
ATOM 772 C C . TYR A 1 93 ? 0.407 0.326 20.628 1.00 90.38 93 TYR A C 1
ATOM 774 O O . TYR A 1 93 ? 1.163 1.245 20.294 1.00 90.38 93 TYR A O 1
ATOM 782 N N . PRO A 1 94 ? 0.854 -0.936 20.761 1.00 95.44 94 PRO A N 1
ATOM 783 C CA . PRO A 1 94 ? 2.143 -1.337 20.216 1.00 95.44 94 PRO A CA 1
ATOM 784 C C . PRO A 1 94 ? 2.156 -1.127 18.694 1.00 95.44 94 PRO A C 1
ATOM 786 O O . PRO A 1 94 ? 1.163 -1.383 18.007 1.00 95.44 94 PRO A O 1
ATOM 789 N N . VAL A 1 95 ? 3.292 -0.665 18.171 1.00 95.38 95 VAL A N 1
ATOM 790 C CA . VAL A 1 95 ? 3.474 -0.385 16.741 1.00 95.38 95 VAL A CA 1
ATOM 791 C C . VAL A 1 95 ? 4.332 -1.473 16.107 1.00 95.38 95 VAL A C 1
ATOM 793 O O . VAL A 1 95 ? 5.419 -1.778 16.596 1.00 95.38 95 VAL A O 1
ATOM 796 N N . VAL A 1 96 ? 3.859 -2.034 14.995 1.00 96.69 96 VAL A N 1
ATOM 797 C CA . VAL A 1 96 ? 4.627 -2.932 14.126 1.00 96.69 96 VAL A CA 1
ATOM 798 C C . VAL A 1 96 ? 4.979 -2.191 12.847 1.00 96.69 96 VAL A C 1
ATOM 800 O O . VAL A 1 96 ? 4.095 -1.707 12.144 1.00 96.69 96 VAL A O 1
ATOM 803 N N . ILE A 1 97 ? 6.267 -2.144 12.520 1.00 95.62 97 ILE A N 1
ATOM 804 C CA . ILE A 1 97 ? 6.747 -1.657 11.227 1.00 95.62 97 ILE A CA 1
ATOM 805 C C . ILE A 1 97 ? 6.956 -2.866 10.313 1.00 95.62 97 ILE A C 1
ATOM 807 O O . ILE A 1 97 ? 7.747 -3.756 10.626 1.00 95.62 97 ILE A O 1
ATOM 811 N N . TYR A 1 98 ? 6.243 -2.902 9.190 1.00 95.94 98 TYR A N 1
ATOM 812 C CA . TYR A 1 98 ? 6.301 -3.972 8.202 1.00 95.94 98 TYR A CA 1
ATOM 813 C C . TYR A 1 98 ? 6.977 -3.485 6.918 1.00 95.94 98 TYR A C 1
ATOM 815 O O . TYR A 1 98 ? 6.541 -2.526 6.284 1.00 95.94 98 TYR A O 1
ATOM 823 N N . SER A 1 99 ? 8.040 -4.180 6.522 1.00 94.81 99 SER A N 1
ATOM 824 C CA . SER A 1 99 ? 8.750 -3.949 5.266 1.00 94.81 99 SER A CA 1
ATOM 825 C C . SER A 1 99 ? 8.494 -5.145 4.342 1.00 94.81 99 SER A C 1
ATOM 827 O O . SER A 1 99 ? 8.882 -6.259 4.708 1.00 94.81 99 SER A O 1
ATOM 829 N N . PRO A 1 100 ? 7.820 -4.958 3.193 1.00 94.75 100 PRO A N 1
ATOM 830 C CA . PRO A 1 100 ? 7.458 -6.052 2.297 1.00 94.75 100 PRO A CA 1
ATOM 831 C C . PRO A 1 100 ? 8.687 -6.661 1.613 1.00 94.75 100 PRO A C 1
ATOM 833 O O . PRO A 1 100 ? 9.774 -6.076 1.588 1.00 94.75 100 PRO A O 1
ATOM 836 N N . GLY A 1 101 ? 8.506 -7.838 1.012 1.00 93.31 101 GLY A N 1
ATOM 837 C CA . GLY A 1 101 ? 9.506 -8.442 0.128 1.00 93.31 101 GLY A CA 1
ATOM 838 C C . GLY A 1 101 ? 9.829 -7.566 -1.090 1.00 93.31 101 GLY A C 1
ATOM 839 O O . GLY A 1 101 ? 9.156 -6.576 -1.368 1.00 93.31 101 GLY A O 1
ATOM 840 N N . PHE A 1 102 ? 10.887 -7.909 -1.822 1.00 93.50 102 PHE A N 1
ATOM 841 C CA . PHE A 1 102 ? 11.147 -7.297 -3.130 1.00 93.50 102 PHE A CA 1
ATOM 842 C C . PHE A 1 102 ? 9.981 -7.572 -4.092 1.00 93.50 102 PHE A C 1
ATOM 844 O O . PHE A 1 102 ? 9.342 -8.613 -3.959 1.00 93.50 102 PHE A O 1
ATOM 851 N N . THR A 1 103 ? 9.681 -6.662 -5.024 1.00 92.81 103 THR A N 1
ATOM 852 C CA . THR A 1 103 ? 8.508 -6.668 -5.934 1.00 92.81 103 THR A CA 1
ATOM 853 C C . THR A 1 103 ? 7.120 -6.557 -5.287 1.00 92.81 103 THR A C 1
ATOM 855 O O . THR A 1 103 ? 6.161 -6.187 -5.961 1.00 92.81 103 THR A O 1
ATOM 858 N N . CYS A 1 104 ? 6.993 -6.809 -3.984 1.00 93.06 104 CYS A N 1
ATOM 859 C C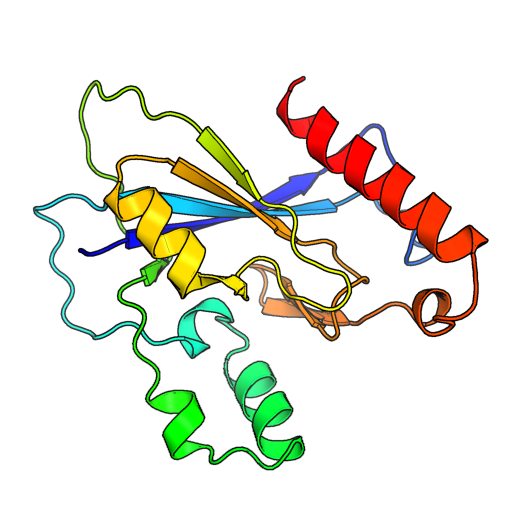A . CYS A 1 104 ? 5.716 -6.773 -3.280 1.00 93.06 104 CYS A CA 1
ATOM 860 C C . CYS A 1 104 ? 5.312 -5.342 -2.905 1.00 93.06 104 CYS A C 1
ATOM 862 O O . CYS A 1 104 ? 6.069 -4.638 -2.236 1.00 93.06 104 CYS A O 1
ATOM 864 N N . ASP A 1 105 ? 4.079 -4.948 -3.240 1.00 94.12 105 ASP A N 1
ATOM 865 C CA . ASP A 1 105 ? 3.496 -3.704 -2.725 1.00 94.12 105 ASP A CA 1
ATOM 866 C C . ASP A 1 105 ? 3.405 -3.718 -1.188 1.00 94.12 105 ASP A C 1
ATOM 868 O O . ASP A 1 105 ? 3.264 -4.774 -0.555 1.00 94.12 105 ASP A O 1
ATOM 872 N N . ARG A 1 106 ? 3.456 -2.525 -0.587 1.00 94.38 106 ARG A N 1
ATOM 873 C CA . ARG A 1 106 ? 3.378 -2.307 0.865 1.00 94.38 106 ARG A CA 1
ATOM 874 C C . ARG A 1 106 ? 2.166 -2.961 1.520 1.00 94.38 106 ARG A C 1
ATOM 876 O O . ARG A 1 106 ? 2.275 -3.429 2.650 1.00 94.38 106 ARG A O 1
ATOM 883 N N . ASP A 1 107 ? 1.046 -3.047 0.808 1.00 94.94 107 ASP A N 1
ATOM 884 C CA . ASP A 1 107 ? -0.211 -3.572 1.331 1.00 94.94 107 ASP A CA 1
ATOM 885 C C . ASP A 1 107 ? -0.520 -4.980 0.805 1.00 94.94 107 ASP A C 1
ATOM 887 O O . ASP A 1 107 ? -1.576 -5.531 1.096 1.00 94.94 107 ASP A O 1
ATOM 891 N N . SER A 1 108 ? 0.424 -5.623 0.108 1.00 93.12 108 SER A N 1
ATOM 892 C CA . SER A 1 108 ? 0.251 -6.976 -0.446 1.00 93.12 108 SER A CA 1
ATOM 893 C C . SER A 1 108 ? -0.055 -8.048 0.614 1.00 93.12 108 SER A C 1
ATOM 895 O O . SER A 1 108 ? -0.831 -8.970 0.362 1.00 93.12 108 SER A O 1
ATOM 897 N N . SER A 1 109 ? 0.478 -7.904 1.834 1.00 95.12 109 SER A N 1
ATOM 898 C CA . SER A 1 109 ? 0.259 -8.822 2.971 1.00 95.12 109 SER A CA 1
ATOM 899 C C . SER A 1 109 ? -0.963 -8.457 3.824 1.00 95.12 109 SER A C 1
ATOM 901 O O . SER A 1 109 ? -0.967 -8.626 5.049 1.00 95.12 109 SER A O 1
ATOM 903 N N . ILE A 1 110 ? -2.012 -7.933 3.184 1.00 96.56 110 ILE A N 1
ATOM 904 C CA . ILE A 1 110 ? -3.121 -7.263 3.864 1.00 96.56 110 ILE A CA 1
ATOM 905 C C . ILE A 1 110 ? -3.830 -8.118 4.917 1.00 96.56 110 ILE A C 1
ATOM 907 O O . ILE A 1 110 ? -4.217 -7.611 5.966 1.00 96.56 110 ILE A O 1
ATOM 911 N N . PHE A 1 111 ? -3.981 -9.422 4.681 1.00 96.38 111 PHE A N 1
ATOM 912 C CA . PHE A 1 111 ? -4.682 -10.312 5.608 1.00 96.38 111 PHE A CA 1
ATOM 913 C C . PHE A 1 111 ? -3.868 -10.585 6.880 1.00 96.38 111 PHE A C 1
ATOM 915 O O . PHE A 1 111 ? -4.436 -10.670 7.968 1.00 96.38 111 PHE A O 1
ATOM 922 N N . THR A 1 112 ? -2.538 -10.635 6.771 1.00 96.69 112 THR A N 1
ATOM 923 C CA . THR A 1 112 ? -1.638 -10.708 7.929 1.00 96.69 112 THR A CA 1
ATOM 924 C C . THR A 1 112 ? -1.656 -9.399 8.712 1.00 96.69 112 THR A C 1
ATOM 926 O O . THR A 1 112 ? -1.810 -9.414 9.932 1.00 96.69 112 THR A O 1
ATOM 929 N N . ILE A 1 113 ? -1.566 -8.264 8.012 1.00 97.56 113 ILE A N 1
ATOM 930 C CA . ILE A 1 113 ? -1.652 -6.923 8.611 1.00 97.56 113 ILE A CA 1
ATOM 931 C C . ILE A 1 113 ? -2.975 -6.763 9.362 1.00 97.56 113 ILE A C 1
ATOM 933 O O . ILE A 1 113 ? -2.992 -6.343 10.517 1.00 97.56 113 ILE A O 1
ATOM 937 N N . LYS A 1 114 ? -4.083 -7.175 8.740 1.00 96.81 114 LYS A N 1
ATOM 938 C CA . LYS A 1 114 ? -5.414 -7.163 9.343 1.00 96.81 114 LYS A CA 1
ATOM 939 C C . LYS A 1 114 ? -5.454 -7.935 10.654 1.00 96.81 114 LYS A C 1
ATOM 941 O O . LYS A 1 114 ? -5.973 -7.412 11.637 1.00 96.81 114 LYS A O 1
ATOM 946 N N . LYS A 1 115 ? -4.880 -9.139 10.688 1.00 96.94 115 LYS A N 1
ATOM 947 C CA . LYS A 1 115 ? -4.855 -9.943 11.910 1.00 96.94 115 LYS A CA 1
ATOM 948 C C . LYS A 1 115 ? -4.085 -9.244 13.032 1.00 96.94 115 LYS A C 1
ATOM 950 O O . LYS A 1 115 ? -4.562 -9.234 14.156 1.00 96.94 115 LYS A O 1
ATOM 955 N N . LEU A 1 116 ? -2.955 -8.600 12.737 1.00 97.62 116 LEU A N 1
ATOM 956 C CA . LEU A 1 116 ? -2.212 -7.822 13.738 1.00 97.62 116 LEU A CA 1
ATOM 957 C C . LEU A 1 116 ? -3.044 -6.661 14.301 1.00 97.62 116 LEU A C 1
ATOM 959 O O . LEU A 1 116 ? -3.059 -6.449 15.509 1.00 97.62 116 LEU A O 1
ATOM 963 N N . VAL A 1 117 ? -3.783 -5.938 13.458 1.00 96.94 117 VAL A N 1
ATOM 964 C CA . VAL A 1 117 ? -4.656 -4.857 13.945 1.00 96.94 117 VAL A CA 1
ATOM 965 C C . VAL A 1 117 ? -5.796 -5.404 14.807 1.00 96.94 117 VAL A C 1
ATOM 967 O O . VAL A 1 117 ? -6.128 -4.807 15.828 1.00 96.94 117 VAL A O 1
ATOM 970 N N . GLU A 1 118 ? -6.367 -6.557 14.443 1.00 94.94 118 GLU A N 1
ATOM 971 C CA . GLU A 1 118 ? -7.379 -7.261 15.251 1.00 94.94 118 GLU A CA 1
ATOM 972 C C . GLU A 1 118 ? -6.848 -7.705 16.623 1.00 94.94 118 GLU A C 1
ATOM 974 O O . GLU A 1 118 ? -7.616 -7.738 17.581 1.00 94.94 118 GLU A O 1
ATOM 979 N N . GLU A 1 119 ? -5.545 -7.967 16.746 1.00 95.56 119 GLU A N 1
ATOM 980 C CA . GLU A 1 119 ? -4.868 -8.265 18.019 1.00 95.56 119 GLU A CA 1
ATOM 981 C C . GLU A 1 119 ? -4.434 -7.001 18.794 1.00 95.56 119 GLU A C 1
ATOM 983 O O . GLU A 1 119 ? -3.769 -7.096 19.824 1.00 95.56 119 GLU A O 1
ATOM 988 N N . GLY A 1 120 ? -4.809 -5.804 18.329 1.00 94.06 120 GLY A N 1
ATOM 989 C CA . GLY A 1 120 ? -4.560 -4.549 19.043 1.00 94.06 120 GLY A CA 1
ATOM 990 C C . GLY A 1 120 ? -3.232 -3.867 18.711 1.00 94.06 120 GLY A C 1
ATOM 991 O O . GLY A 1 120 ? -2.738 -3.084 19.519 1.00 94.06 120 GLY A O 1
ATOM 992 N N . TYR A 1 121 ? -2.654 -4.124 17.536 1.00 96.81 121 TYR A N 1
ATOM 993 C CA . TYR A 1 121 ? -1.487 -3.388 17.042 1.00 96.81 121 TYR A CA 1
ATOM 994 C C . TYR A 1 121 ? -1.890 -2.250 16.095 1.00 96.81 121 TYR A C 1
ATOM 996 O O . TYR A 1 121 ? -2.858 -2.354 15.343 1.00 96.81 121 TYR A O 1
ATOM 1004 N N . ILE A 1 122 ? -1.094 -1.181 16.067 1.00 96.88 122 ILE A N 1
ATOM 1005 C CA . ILE A 1 122 ? -1.014 -0.317 14.882 1.00 96.88 122 ILE A CA 1
ATOM 1006 C C . ILE A 1 122 ? 0.065 -0.900 13.977 1.00 96.88 122 ILE A C 1
ATOM 1008 O O . ILE A 1 122 ? 1.168 -1.198 14.436 1.00 96.88 122 ILE A O 1
ATOM 1012 N N . VAL A 1 123 ? -0.233 -1.049 12.689 1.00 98.00 123 VAL A N 1
ATOM 1013 C CA . VAL A 1 123 ? 0.738 -1.554 11.711 1.00 98.00 123 VAL A CA 1
ATOM 1014 C C . VAL A 1 123 ? 1.068 -0.453 10.717 1.00 98.00 123 VAL A C 1
ATOM 1016 O O . VAL A 1 123 ? 0.168 0.145 10.137 1.00 98.00 123 VAL A O 1
ATOM 1019 N N . ILE A 1 124 ? 2.355 -0.191 10.509 1.00 97.69 124 ILE A N 1
ATOM 1020 C CA . ILE A 1 124 ? 2.859 0.744 9.502 1.00 97.69 124 ILE A CA 1
ATOM 1021 C C . ILE A 1 124 ? 3.578 -0.074 8.436 1.00 97.69 124 ILE A C 1
ATOM 1023 O O . ILE A 1 124 ? 4.611 -0.676 8.721 1.00 97.69 124 ILE A O 1
ATOM 1027 N N . THR A 1 125 ? 3.045 -0.113 7.219 1.00 97.50 125 THR A N 1
ATOM 1028 C CA . THR A 1 125 ? 3.706 -0.744 6.072 1.00 97.50 125 THR A CA 1
ATOM 1029 C C . THR A 1 125 ? 4.535 0.283 5.314 1.00 97.50 125 THR A C 1
ATOM 1031 O O . THR A 1 125 ? 4.108 1.426 5.154 1.00 97.50 125 THR A O 1
ATOM 1034 N N . LEU A 1 126 ? 5.719 -0.111 4.847 1.00 95.81 126 LEU A N 1
ATOM 1035 C CA . LEU A 1 126 ? 6.587 0.728 4.019 1.00 95.81 126 LEU A CA 1
ATOM 1036 C C . LEU A 1 126 ? 6.455 0.327 2.553 1.00 95.81 126 LEU A C 1
ATOM 1038 O O . LEU A 1 126 ? 6.562 -0.851 2.220 1.00 95.81 126 LEU A O 1
ATOM 1042 N N . GLY A 1 127 ? 6.267 1.305 1.673 1.00 93.44 127 GLY A N 1
ATOM 1043 C CA . GLY A 1 127 ? 6.404 1.127 0.236 1.00 93.44 127 GLY A CA 1
ATOM 1044 C C . GLY A 1 127 ? 7.783 1.553 -0.225 1.00 93.44 127 GLY A C 1
ATOM 1045 O O . GLY A 1 127 ? 8.208 2.693 -0.026 1.00 93.44 127 GLY A O 1
ATOM 1046 N N . HIS A 1 128 ? 8.458 0.617 -0.875 1.00 91.81 128 HIS A N 1
ATOM 1047 C CA . HIS A 1 128 ? 9.743 0.843 -1.509 1.00 91.81 128 HIS A CA 1
ATOM 1048 C C . HIS A 1 128 ? 9.491 1.260 -2.955 1.00 91.81 128 HIS A C 1
ATOM 1050 O O . HIS A 1 128 ? 9.454 0.424 -3.857 1.00 91.81 128 HIS A O 1
ATOM 1056 N N . ILE A 1 129 ? 9.229 2.556 -3.148 1.00 87.81 129 ILE A N 1
ATOM 1057 C CA . ILE A 1 129 ? 8.967 3.140 -4.470 1.00 87.81 129 ILE A CA 1
ATOM 1058 C C . ILE A 1 129 ? 10.116 2.766 -5.421 1.00 87.81 129 ILE A C 1
ATOM 1060 O O . ILE A 1 129 ? 11.274 2.774 -5.006 1.00 87.81 129 ILE A O 1
ATOM 1064 N N . TYR A 1 130 ? 9.794 2.382 -6.658 1.00 92.75 130 TYR A N 1
ATOM 1065 C CA . TYR A 1 130 ? 10.698 1.799 -7.670 1.00 92.75 130 TYR A CA 1
ATOM 1066 C C . TYR A 1 130 ? 11.121 0.328 -7.483 1.00 92.75 130 TYR A C 1
ATOM 1068 O O . TYR A 1 130 ? 11.718 -0.226 -8.404 1.00 92.75 130 TYR A O 1
ATOM 1076 N N . GLU A 1 131 ? 10.834 -0.323 -6.350 1.00 92.69 131 GLU A N 1
ATOM 1077 C CA . GLU A 1 131 ? 11.166 -1.747 -6.120 1.00 92.69 131 GLU A CA 1
ATOM 1078 C C . GLU A 1 131 ? 9.981 -2.703 -6.343 1.00 92.69 131 GLU A C 1
ATOM 1080 O O . GLU A 1 131 ? 10.134 -3.920 -6.228 1.00 92.69 131 GLU A O 1
ATOM 1085 N N . THR A 1 132 ? 8.794 -2.160 -6.605 1.00 91.69 132 THR A N 1
ATOM 1086 C CA . THR A 1 132 ? 7.557 -2.896 -6.892 1.00 91.69 132 THR A CA 1
ATOM 1087 C C . THR A 1 132 ? 7.221 -2.754 -8.367 1.00 91.69 132 THR A C 1
ATOM 1089 O O . THR A 1 132 ? 7.612 -1.749 -8.956 1.00 91.69 132 THR A O 1
ATOM 1092 N N . GLU A 1 133 ? 6.493 -3.714 -8.956 1.00 90.69 133 GLU A N 1
ATOM 1093 C CA . GLU A 1 133 ? 6.070 -3.615 -10.370 1.00 90.69 133 GLU A CA 1
ATOM 1094 C C . GLU A 1 133 ? 5.459 -2.243 -10.654 1.00 90.69 133 GLU A C 1
ATOM 1096 O O . GLU A 1 133 ? 5.920 -1.523 -11.535 1.00 90.69 133 GLU A O 1
ATOM 1101 N N . PHE A 1 134 ? 4.528 -1.827 -9.796 1.00 94.75 134 PHE A N 1
ATOM 1102 C CA . PHE A 1 134 ? 4.076 -0.451 -9.720 1.00 94.75 134 PHE A CA 1
ATOM 1103 C C . PHE A 1 134 ? 3.721 -0.064 -8.281 1.00 94.75 134 PHE A C 1
ATOM 1105 O O . PHE A 1 134 ? 3.414 -0.910 -7.437 1.00 94.75 134 PHE A O 1
ATOM 1112 N N . THR A 1 135 ? 3.765 1.231 -7.987 1.00 95.69 135 THR A N 1
ATOM 1113 C CA . THR A 1 135 ? 3.244 1.841 -6.762 1.00 95.69 135 THR A CA 1
ATOM 1114 C C . THR A 1 135 ? 2.260 2.940 -7.141 1.00 95.69 135 THR A C 1
ATOM 1116 O O . THR A 1 135 ? 2.591 3.824 -7.927 1.00 95.69 135 THR A O 1
ATOM 1119 N N . VAL A 1 136 ? 1.065 2.920 -6.547 1.00 96.31 136 VAL A N 1
ATOM 1120 C CA . VAL A 1 136 ? 0.091 4.014 -6.674 1.00 96.31 136 VAL A CA 1
ATOM 1121 C C . VAL A 1 136 ? 0.329 5.035 -5.565 1.00 96.31 136 VAL A C 1
ATOM 1123 O O . VAL A 1 136 ? 0.208 4.725 -4.373 1.00 96.31 136 VAL A O 1
ATOM 1126 N N . MET A 1 137 ? 0.667 6.256 -5.966 1.00 95.56 137 MET A N 1
ATOM 1127 C CA . MET A 1 137 ? 0.826 7.402 -5.076 1.00 95.56 137 MET A CA 1
ATOM 1128 C C . MET A 1 137 ? -0.546 7.996 -4.720 1.00 95.56 137 MET A C 1
ATOM 1130 O O . MET A 1 137 ? -1.472 7.905 -5.525 1.00 95.56 137 MET A O 1
ATOM 1134 N N . PRO A 1 138 ? -0.703 8.686 -3.571 1.00 95.31 138 PRO A N 1
ATOM 1135 C CA . PRO A 1 138 ? -1.971 9.339 -3.218 1.00 95.31 138 PRO A CA 1
ATOM 1136 C C . PRO A 1 138 ? -2.464 10.368 -4.246 1.00 95.31 138 PRO A C 1
ATOM 1138 O O . PRO A 1 138 ? -3.656 10.644 -4.313 1.00 95.31 138 PRO A O 1
ATOM 1141 N N . SER A 1 139 ? -1.558 10.930 -5.052 1.00 95.50 139 SER A N 1
ATOM 1142 C CA . SER A 1 139 ? -1.880 11.817 -6.177 1.00 95.50 139 SER A CA 1
ATOM 1143 C C . SER A 1 139 ? -2.533 11.099 -7.365 1.00 95.50 139 SER A C 1
ATOM 1145 O O . SER A 1 139 ? -3.012 11.763 -8.279 1.00 95.50 139 SER A O 1
ATOM 1147 N N . GLY A 1 140 ? -2.515 9.765 -7.389 1.00 96.44 140 GLY A N 1
ATOM 1148 C CA . GLY A 1 140 ? -2.857 8.944 -8.548 1.00 96.44 140 GLY A CA 1
ATOM 1149 C C . GLY A 1 140 ? -1.694 8.708 -9.513 1.00 96.44 140 GLY A C 1
ATOM 1150 O O . GLY A 1 140 ? -1.873 7.990 -10.493 1.00 96.44 140 GLY A O 1
ATOM 1151 N N . GLU A 1 141 ? -0.511 9.270 -9.251 1.00 96.19 141 GLU A N 1
ATOM 1152 C CA . GLU A 1 141 ? 0.705 8.938 -9.998 1.00 96.19 141 GLU A CA 1
ATOM 1153 C C . GLU A 1 141 ? 1.048 7.451 -9.825 1.00 96.19 141 GLU A C 1
ATOM 1155 O O . GLU A 1 141 ? 0.987 6.913 -8.716 1.00 96.19 141 GLU A O 1
ATOM 1160 N N . ILE A 1 142 ? 1.424 6.801 -10.926 1.00 96.62 142 ILE A N 1
ATOM 1161 C CA . ILE A 1 142 ? 1.935 5.432 -10.930 1.00 96.62 142 ILE A CA 1
ATOM 1162 C C . ILE A 1 142 ? 3.453 5.502 -11.062 1.00 96.62 142 ILE A C 1
ATOM 1164 O O . ILE A 1 142 ? 3.971 6.018 -12.050 1.00 96.62 142 ILE A O 1
ATOM 1168 N N . VAL A 1 143 ? 4.154 4.965 -10.067 1.00 95.06 143 VAL A N 1
ATOM 1169 C CA . VAL A 1 143 ? 5.612 4.837 -10.067 1.00 95.06 143 VAL A CA 1
ATOM 1170 C C . VAL A 1 143 ? 5.968 3.392 -10.394 1.00 95.06 143 VAL A C 1
ATOM 1172 O O . VAL A 1 143 ? 5.656 2.494 -9.616 1.00 95.06 143 VAL A O 1
ATOM 1175 N N . GLU A 1 144 ? 6.602 3.175 -11.541 1.00 94.44 144 GLU A N 1
ATOM 1176 C CA . GLU A 1 144 ? 7.008 1.848 -12.018 1.00 94.44 144 GLU A CA 1
ATOM 1177 C C . GLU A 1 144 ? 8.331 1.389 -11.392 1.00 94.44 144 GLU A C 1
ATOM 1179 O O . GLU A 1 144 ? 9.141 2.198 -10.917 1.00 94.44 144 GLU A O 1
ATOM 1184 N N . MET A 1 145 ? 8.581 0.082 -11.462 1.00 93.19 145 MET A N 1
ATOM 1185 C CA . MET A 1 145 ? 9.878 -0.495 -11.125 1.00 93.19 145 MET A CA 1
ATOM 1186 C C . MET A 1 145 ? 11.014 0.133 -11.947 1.00 93.19 145 MET A C 1
ATOM 1188 O O . MET A 1 145 ? 10.933 0.248 -13.173 1.00 93.19 145 MET A O 1
ATOM 1192 N N . SER A 1 146 ? 12.117 0.466 -11.281 1.00 92.00 146 SER A N 1
ATOM 1193 C CA . SER A 1 146 ? 13.329 0.960 -11.941 1.00 92.00 146 SER A CA 1
ATOM 1194 C C . SER A 1 146 ? 14.003 -0.141 -12.775 1.00 92.00 146 SER A C 1
ATOM 1196 O O . SER A 1 146 ? 14.106 -1.300 -12.361 1.00 92.00 146 SER A O 1
ATOM 1198 N N . ASN A 1 147 ? 14.500 0.221 -13.962 1.00 88.12 147 ASN A N 1
ATOM 1199 C CA . ASN A 1 147 ? 15.195 -0.713 -14.856 1.00 88.12 147 ASN A CA 1
ATOM 1200 C C . ASN A 1 147 ? 16.510 -1.218 -14.252 1.00 88.12 147 ASN A C 1
ATOM 1202 O O . ASN A 1 147 ? 16.910 -2.355 -14.496 1.00 88.12 147 ASN A O 1
ATOM 1206 N N . GLU A 1 148 ? 17.151 -0.394 -13.428 1.00 84.69 148 GLU A N 1
ATOM 1207 C CA . GLU A 1 148 ? 18.364 -0.712 -12.680 1.00 84.69 148 GLU A CA 1
ATOM 1208 C C . GLU A 1 148 ? 18.160 -1.886 -11.710 1.00 84.69 148 GLU A C 1
ATOM 1210 O O . GLU A 1 148 ? 19.128 -2.547 -11.334 1.00 84.69 148 GLU A O 1
ATOM 1215 N N . LEU A 1 149 ? 16.910 -2.174 -11.332 1.00 88.19 149 LEU A N 1
ATOM 1216 C CA . LEU A 1 149 ? 16.555 -3.256 -10.419 1.00 88.19 149 LEU A CA 1
ATOM 1217 C C . LEU A 1 149 ? 16.091 -4.543 -11.119 1.00 88.19 149 LEU A C 1
ATOM 1219 O O . LEU A 1 149 ? 15.721 -5.505 -10.448 1.00 88.19 149 LEU A O 1
ATOM 1223 N N . ARG A 1 15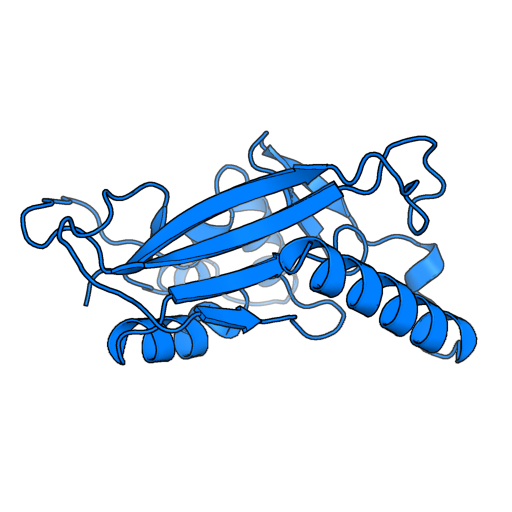0 ? 16.109 -4.593 -12.460 1.00 85.50 150 ARG A N 1
ATOM 1224 C CA . ARG A 1 150 ? 15.680 -5.777 -13.233 1.00 85.50 150 ARG A CA 1
ATOM 1225 C C . ARG A 1 150 ? 16.768 -6.854 -13.375 1.00 85.50 150 ARG A C 1
ATOM 1227 O O . ARG A 1 150 ? 16.470 -7.948 -13.851 1.00 85.50 150 ARG A O 1
ATOM 1234 N N . ASP A 1 151 ? 18.004 -6.592 -12.939 1.00 85.62 151 ASP A N 1
ATOM 1235 C CA . ASP A 1 151 ? 19.067 -7.607 -12.861 1.00 85.62 151 ASP A CA 1
ATOM 1236 C C . ASP A 1 151 ? 19.086 -8.310 -11.493 1.00 85.62 151 ASP A C 1
ATOM 1238 O O . ASP A 1 151 ? 19.886 -8.011 -10.600 1.00 85.62 151 ASP A O 1
ATOM 1242 N N . PHE A 1 152 ? 18.213 -9.307 -11.346 1.00 84.88 152 PHE A N 1
ATOM 1243 C CA . PHE A 1 152 ? 18.071 -10.099 -10.120 1.00 84.88 152 PHE A CA 1
ATOM 1244 C C . PHE A 1 152 ? 19.340 -10.869 -9.713 1.00 84.88 152 PHE A C 1
ATOM 1246 O O . PHE A 1 152 ? 19.455 -11.295 -8.559 1.00 84.88 152 PHE A O 1
ATOM 1253 N N . ASN A 1 153 ? 20.302 -11.045 -10.626 1.00 87.12 153 ASN A N 1
ATOM 1254 C CA . ASN A 1 153 ? 21.535 -11.780 -10.358 1.00 87.12 153 ASN A CA 1
ATOM 1255 C C . ASN A 1 153 ? 22.637 -10.906 -9.745 1.00 87.12 153 ASN A C 1
ATOM 1257 O O . ASN A 1 153 ? 23.664 -11.445 -9.336 1.00 87.12 153 ASN A O 1
ATOM 1261 N N . SER A 1 154 ? 22.442 -9.586 -9.642 1.00 88.31 154 SER A N 1
ATOM 1262 C CA . SER A 1 154 ? 23.437 -8.653 -9.108 1.00 88.31 154 SER A CA 1
ATOM 1263 C C . SER A 1 154 ? 23.501 -8.680 -7.571 1.00 88.31 154 SER A C 1
ATOM 1265 O O . SER A 1 154 ? 22.609 -8.155 -6.897 1.00 88.31 154 SER A O 1
ATOM 1267 N N . PRO A 1 155 ? 24.583 -9.187 -6.941 1.00 86.56 155 PRO A N 1
ATOM 1268 C CA . PRO A 1 155 ? 24.698 -9.179 -5.479 1.00 86.56 155 PRO A CA 1
ATOM 1269 C C . PRO A 1 155 ? 24.831 -7.763 -4.908 1.00 86.56 155 PRO A C 1
ATOM 1271 O O . PRO A 1 155 ? 24.456 -7.506 -3.764 1.00 86.56 155 PRO A O 1
ATOM 1274 N N . ASN A 1 156 ? 25.383 -6.835 -5.696 1.00 87.81 156 ASN A N 1
ATOM 1275 C CA . ASN A 1 156 ? 25.533 -5.440 -5.295 1.00 87.81 156 ASN A CA 1
ATOM 1276 C C . ASN A 1 156 ? 24.175 -4.737 -5.219 1.00 87.81 156 ASN A C 1
ATOM 1278 O O . ASN A 1 156 ? 23.956 -3.984 -4.273 1.00 87.81 156 ASN A O 1
ATOM 1282 N N . MET A 1 157 ? 23.254 -5.039 -6.142 1.00 89.94 157 MET A N 1
ATOM 1283 C CA . MET A 1 157 ? 21.877 -4.545 -6.084 1.00 89.94 157 MET A CA 1
ATOM 1284 C C . MET A 1 157 ? 21.233 -4.910 -4.742 1.00 89.94 157 MET A C 1
ATOM 1286 O O . MET A 1 157 ? 20.7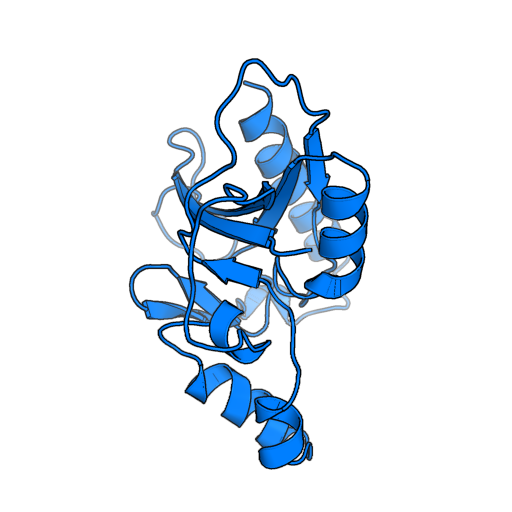91 -4.027 -4.014 1.00 89.94 157 MET A O 1
ATOM 1290 N N . TRP A 1 158 ? 21.277 -6.188 -4.353 1.00 91.44 158 TRP A N 1
ATOM 1291 C CA . TRP A 1 158 ? 20.675 -6.652 -3.099 1.00 91.44 158 TRP A CA 1
ATOM 1292 C C . TRP A 1 158 ? 21.256 -5.970 -1.858 1.00 91.44 158 TRP A C 1
ATOM 1294 O O . TRP A 1 158 ? 20.506 -5.536 -0.982 1.00 91.44 158 TRP A O 1
ATOM 1304 N N . ARG A 1 159 ? 22.586 -5.825 -1.778 1.00 91.56 159 ARG A N 1
ATOM 1305 C CA . ARG A 1 159 ? 23.221 -5.114 -0.653 1.00 91.56 159 ARG A CA 1
ATOM 1306 C C . ARG A 1 159 ? 22.815 -3.642 -0.610 1.00 91.56 159 ARG A C 1
ATOM 1308 O O . ARG A 1 159 ? 22.560 -3.122 0.477 1.00 91.56 159 ARG A O 1
ATOM 1315 N N . ASN A 1 160 ? 22.726 -2.994 -1.770 1.00 91.25 160 ASN A N 1
ATOM 1316 C CA . ASN A 1 160 ? 22.297 -1.603 -1.868 1.00 91.25 160 ASN A CA 1
ATOM 1317 C C . ASN A 1 160 ? 20.845 -1.442 -1.404 1.00 91.25 160 ASN A C 1
ATOM 1319 O O . ASN A 1 160 ? 20.591 -0.601 -0.545 1.00 91.25 160 ASN A O 1
ATOM 1323 N N . LEU A 1 161 ? 19.922 -2.289 -1.873 1.00 93.31 161 LEU A N 1
ATOM 1324 C CA . LEU A 1 161 ? 18.518 -2.259 -1.448 1.00 93.31 161 LEU A CA 1
ATOM 1325 C C . LEU A 1 161 ? 18.372 -2.470 0.061 1.00 93.31 161 LEU A C 1
ATOM 1327 O O . LEU A 1 161 ? 17.696 -1.693 0.728 1.00 93.31 161 LEU A O 1
ATOM 1331 N N . ILE A 1 162 ? 19.068 -3.454 0.642 1.00 93.44 162 ILE A N 1
ATOM 1332 C CA . ILE A 1 162 ? 19.061 -3.665 2.100 1.00 93.44 162 ILE A CA 1
ATOM 1333 C C . ILE A 1 162 ? 19.541 -2.407 2.838 1.00 93.44 162 ILE A C 1
ATOM 1335 O O . ILE A 1 162 ? 18.937 -2.007 3.835 1.00 93.44 162 ILE A O 1
ATOM 1339 N N . SER A 1 163 ? 20.609 -1.766 2.351 1.00 94.44 163 SER A N 1
ATOM 1340 C CA . SER A 1 163 ? 21.127 -0.529 2.942 1.00 94.44 163 SER A CA 1
ATOM 1341 C C . SER A 1 163 ? 20.111 0.613 2.860 1.00 94.44 163 SER A C 1
ATOM 1343 O O . SER A 1 163 ? 19.899 1.309 3.852 1.00 94.44 163 SER A O 1
ATOM 1345 N N . ILE A 1 164 ? 19.454 0.786 1.712 1.00 93.69 164 ILE A N 1
ATOM 1346 C CA . ILE A 1 164 ? 18.423 1.809 1.494 1.00 93.69 164 ILE A CA 1
ATOM 1347 C C . ILE A 1 164 ? 17.238 1.581 2.437 1.00 93.69 164 ILE A C 1
ATOM 1349 O O . ILE A 1 164 ? 16.900 2.465 3.224 1.00 93.69 164 ILE A O 1
ATOM 1353 N N . ARG A 1 165 ? 16.678 0.367 2.441 1.00 93.94 165 ARG A N 1
ATOM 1354 C CA . ARG A 1 165 ? 15.531 -0.007 3.280 1.00 93.94 165 ARG A CA 1
ATOM 1355 C C . ARG A 1 165 ? 15.829 0.142 4.772 1.00 93.94 165 ARG A C 1
ATOM 1357 O O . ARG A 1 165 ? 14.964 0.558 5.537 1.00 93.94 165 ARG A O 1
ATOM 1364 N N . LYS A 1 166 ? 17.062 -0.153 5.204 1.00 94.31 166 LYS A N 1
ATOM 1365 C CA . LYS A 1 166 ? 17.502 0.100 6.585 1.00 94.31 166 LYS A CA 1
ATOM 1366 C C . LYS A 1 166 ? 17.411 1.587 6.936 1.00 94.31 166 LYS A C 1
ATOM 1368 O O . LYS A 1 166 ? 16.928 1.914 8.016 1.00 94.31 166 LYS A O 1
ATOM 1373 N N . GLN A 1 167 ? 17.880 2.472 6.055 1.00 94.25 167 GLN A N 1
ATOM 1374 C CA . GLN A 1 167 ? 17.799 3.919 6.283 1.00 94.25 167 GLN A CA 1
ATOM 1375 C C . GLN A 1 167 ? 16.347 4.406 6.298 1.00 94.25 167 GLN A C 1
ATOM 1377 O O . GLN A 1 167 ? 15.997 5.221 7.147 1.00 94.25 167 GLN A O 1
ATOM 1382 N N . ASP A 1 168 ? 15.489 3.854 5.435 1.00 93.62 168 ASP A N 1
ATOM 1383 C CA . ASP A 1 168 ? 14.059 4.180 5.431 1.00 93.62 168 ASP A CA 1
ATOM 1384 C C . ASP A 1 168 ? 13.371 3.784 6.745 1.00 93.62 168 ASP A C 1
ATOM 1386 O O . ASP A 1 168 ? 12.532 4.527 7.235 1.00 93.62 168 ASP A O 1
ATOM 1390 N N . ILE A 1 169 ? 13.748 2.660 7.364 1.00 92.38 169 ILE A N 1
ATOM 1391 C CA . ILE A 1 169 ? 13.220 2.266 8.681 1.00 92.38 169 ILE A CA 1
ATOM 1392 C C . ILE A 1 169 ? 13.759 3.177 9.794 1.00 92.38 169 ILE A C 1
ATOM 1394 O O . ILE A 1 169 ? 13.004 3.574 10.678 1.00 92.38 169 ILE A O 1
ATOM 1398 N N . ILE A 1 170 ? 15.051 3.528 9.761 1.00 92.25 170 ILE A N 1
ATOM 1399 C CA . ILE A 1 170 ? 15.669 4.413 10.766 1.00 92.25 170 ILE A CA 1
ATOM 1400 C C . ILE A 1 170 ? 15.014 5.799 10.768 1.00 92.25 170 ILE A C 1
ATOM 1402 O O . ILE A 1 170 ? 14.859 6.378 11.840 1.00 92.25 170 ILE A O 1
ATOM 1406 N N . PHE A 1 171 ? 14.573 6.292 9.608 1.00 90.06 171 PHE A N 1
ATOM 1407 C CA . PHE A 1 171 ? 13.845 7.557 9.487 1.00 90.06 171 PHE A CA 1
ATOM 1408 C C . PHE A 1 171 ? 12.602 7.639 10.400 1.00 90.06 171 PHE A C 1
ATOM 1410 O O . PHE A 1 171 ? 12.259 8.726 10.849 1.00 90.06 171 PHE A O 1
ATOM 1417 N N . PHE A 1 172 ? 11.961 6.513 10.739 1.00 79.19 172 PHE A N 1
ATOM 1418 C CA . PHE A 1 172 ? 10.799 6.480 11.645 1.00 79.19 172 PHE A CA 1
ATOM 1419 C C . PHE A 1 172 ? 11.144 6.529 13.138 1.00 79.19 172 PHE A C 1
ATOM 1421 O O . PHE A 1 172 ? 10.250 6.732 13.955 1.00 79.19 172 PHE A O 1
ATOM 1428 N N . ASN A 1 173 ? 12.409 6.316 13.499 1.00 68.06 173 ASN A N 1
ATOM 1429 C CA . ASN A 1 173 ? 12.877 6.298 14.888 1.00 68.06 173 ASN A CA 1
ATOM 1430 C C . ASN A 1 173 ? 13.568 7.608 15.313 1.00 68.06 173 ASN A C 1
ATOM 1432 O O . ASN A 1 173 ? 14.093 7.664 16.427 1.00 68.06 173 ASN A O 1
ATOM 1436 N N . GLY A 1 174 ? 13.634 8.608 14.426 1.00 54.81 174 GLY A N 1
ATOM 1437 C CA . GLY A 1 174 ? 14.351 9.875 14.619 1.00 54.81 174 GLY A CA 1
ATOM 1438 C C . GLY A 1 174 ? 13.459 11.063 14.945 1.00 54.81 174 GLY A C 1
ATOM 1439 O O . GLY A 1 174 ? 12.280 11.057 14.531 1.00 54.81 174 GLY A O 1
#